Protein AF-A0A962L606-F1 (afdb_monomer_lite)

Sequence (146 aa):
MALADWIAPDQDQTQVRDPIYIDYTLIAELLQYHPTLPAQGVCTFTLKADPANAFAQVVTSGKHWHPKWVELVEGLELRAVPDDFVGEILEDNRLQPVKFGPGEWQVKNWRVVRTQDAAGLDFLQDIITWTNGQREGLSTYGWFPY

Foldseek 3Di:
DAVVVVFDPPVWWWWFDDDKDWPPVCCVWCVLQPQDDDDDWGWTWGFDQPPVPQWTATDTDTDGGDVLSVVQRRPFGWHWDQDPPQGIKTWGPPFDCRFTGPLRKGWPIWIWGWDADPVRAIWIKIWTWIDSPPDIIIMMTTIHTD

Radius of gyration: 14.83 Å; chains: 1; bounding box: 40×36×37 Å

Structure (mmCIF, N/CA/C/O backbone):
data_AF-A0A962L606-F1
#
_entry.id   AF-A0A962L606-F1
#
loop_
_atom_site.group_PDB
_atom_site.id
_atom_site.type_symbol
_atom_site.label_atom_id
_atom_site.label_alt_id
_atom_site.label_comp_id
_atom_site.label_asym_id
_atom_site.label_entity_id
_atom_site.label_seq_id
_atom_site.pdbx_PDB_ins_code
_atom_site.Cartn_x
_atom_site.Cartn_y
_atom_site.Cartn_z
_atom_site.occupancy
_atom_site.B_iso_or_equiv
_atom_site.auth_seq_id
_atom_site.auth_comp_id
_atom_site.auth_asym_id
_atom_site.auth_atom_id
_atom_site.pdbx_PDB_model_num
ATOM 1 N N . MET A 1 1 ? 15.720 -8.930 -7.704 1.00 58.88 1 MET A N 1
ATOM 2 C CA . MET A 1 1 ? 15.891 -7.645 -8.407 1.00 58.88 1 MET A CA 1
ATOM 3 C C . MET A 1 1 ? 16.357 -6.637 -7.351 1.00 58.88 1 MET A C 1
ATOM 5 O O . MET A 1 1 ? 16.227 -6.909 -6.161 1.00 58.88 1 MET A O 1
ATOM 9 N N . ALA A 1 2 ? 17.137 -5.618 -7.714 1.00 63.84 2 ALA A N 1
ATOM 10 C CA . ALA A 1 2 ? 17.696 -4.709 -6.709 1.00 63.84 2 ALA A CA 1
ATOM 11 C C . ALA A 1 2 ? 16.629 -3.676 -6.325 1.00 63.84 2 ALA A C 1
ATOM 13 O O . ALA A 1 2 ? 15.867 -3.242 -7.178 1.00 63.84 2 ALA A O 1
ATOM 14 N N . LEU A 1 3 ? 16.596 -3.210 -5.070 1.00 67.19 3 LEU A N 1
ATOM 15 C CA . LEU A 1 3 ? 15.691 -2.123 -4.648 1.00 67.19 3 LEU A CA 1
ATOM 16 C C . LEU A 1 3 ? 15.808 -0.879 -5.555 1.00 67.19 3 LEU A C 1
ATOM 18 O O . LEU A 1 3 ? 14.829 -0.178 -5.785 1.00 67.19 3 LEU A O 1
ATOM 22 N N . ALA A 1 4 ? 17.001 -0.640 -6.109 1.00 66.00 4 ALA A N 1
ATOM 23 C CA . ALA A 1 4 ? 17.256 0.415 -7.085 1.00 66.00 4 ALA A CA 1
ATOM 24 C C . ALA A 1 4 ? 16.402 0.293 -8.362 1.00 66.00 4 ALA A C 1
ATOM 26 O O . ALA A 1 4 ? 16.066 1.312 -8.948 1.00 66.00 4 ALA A O 1
ATOM 27 N N . ASP A 1 5 ? 15.997 -0.916 -8.759 1.00 68.94 5 ASP A N 1
ATOM 28 C CA . ASP A 1 5 ? 15.163 -1.156 -9.944 1.00 68.94 5 ASP A CA 1
ATOM 29 C C . ASP A 1 5 ? 13.693 -0.743 -9.718 1.00 68.94 5 ASP A C 1
ATOM 31 O O . ASP A 1 5 ? 12.925 -0.606 -10.674 1.00 68.94 5 ASP A O 1
ATOM 35 N N . TRP A 1 6 ? 13.291 -0.537 -8.457 1.00 68.00 6 TRP A N 1
ATOM 36 C CA . TRP A 1 6 ? 11.963 -0.063 -8.046 1.00 68.00 6 TRP A CA 1
ATOM 37 C C . TRP A 1 6 ? 11.884 1.451 -7.873 1.00 68.00 6 TRP A C 1
ATOM 39 O O . TRP A 1 6 ? 10.789 2.013 -7.847 1.00 68.00 6 TRP A O 1
ATOM 49 N N . ILE A 1 7 ? 13.033 2.102 -7.719 1.00 66.00 7 ILE A N 1
ATOM 50 C CA . ILE A 1 7 ? 13.134 3.527 -7.445 1.00 66.00 7 ILE A CA 1
ATOM 51 C C . ILE A 1 7 ? 13.392 4.232 -8.767 1.00 66.00 7 ILE A C 1
ATOM 53 O O . ILE A 1 7 ? 14.439 4.046 -9.385 1.00 66.00 7 ILE A O 1
ATOM 57 N N . ALA A 1 8 ? 12.434 5.049 -9.197 1.00 59.84 8 ALA A N 1
ATOM 58 C CA . ALA A 1 8 ? 12.669 5.928 -10.327 1.00 59.84 8 ALA A CA 1
ATOM 59 C C . ALA A 1 8 ? 13.822 6.899 -9.976 1.00 59.84 8 ALA A C 1
ATOM 61 O O . ALA A 1 8 ? 13.936 7.303 -8.812 1.00 59.84 8 ALA A O 1
ATOM 62 N N . PRO A 1 9 ? 14.702 7.256 -10.929 1.00 56.53 9 PRO A N 1
ATOM 63 C CA . PRO A 1 9 ? 15.717 8.285 -10.717 1.00 56.53 9 PRO A CA 1
ATOM 64 C C . PRO A 1 9 ? 15.089 9.541 -10.092 1.00 56.53 9 PRO A C 1
ATOM 66 O O . PRO A 1 9 ? 13.947 9.860 -10.401 1.00 56.53 9 PRO A O 1
ATOM 69 N N . ASP A 1 10 ? 15.828 10.289 -9.259 1.00 49.88 10 ASP A N 1
ATOM 70 C CA . ASP A 1 10 ? 15.361 11.488 -8.512 1.00 49.88 10 ASP A CA 1
ATOM 71 C C . ASP A 1 10 ? 14.634 12.573 -9.359 1.00 49.88 10 ASP A C 1
ATOM 73 O O . ASP A 1 10 ? 14.137 13.562 -8.816 1.00 49.88 10 ASP A O 1
ATOM 77 N N . GLN A 1 11 ? 14.587 12.420 -10.685 1.00 45.09 11 GLN A N 1
ATOM 78 C CA . GLN A 1 11 ? 13.929 13.299 -11.649 1.00 45.09 11 GLN A CA 1
ATOM 79 C C . GLN A 1 11 ? 12.490 12.877 -12.016 1.00 45.09 11 GLN A C 1
ATOM 81 O O . GLN A 1 11 ? 11.760 13.713 -12.550 1.00 45.09 11 GLN A O 1
ATOM 86 N N . ASP A 1 12 ? 12.044 11.668 -11.655 1.00 48.06 12 ASP A N 1
ATOM 87 C CA . ASP A 1 12 ? 10.759 11.102 -12.090 1.00 48.06 12 ASP A CA 1
ATOM 88 C C . ASP A 1 12 ? 9.755 11.058 -10.923 1.00 48.06 12 ASP A C 1
ATOM 90 O O . ASP A 1 12 ? 9.686 10.129 -10.115 1.00 48.06 12 ASP A O 1
ATOM 94 N N . GLN A 1 13 ? 8.968 12.127 -10.791 1.00 51.50 13 GLN A N 1
ATOM 95 C CA . GLN A 1 13 ? 7.881 12.213 -9.813 1.00 51.50 13 GLN A CA 1
ATOM 96 C C . GLN A 1 13 ? 6.758 11.240 -10.185 1.00 51.50 13 GLN A C 1
ATOM 98 O O . GLN A 1 13 ? 6.045 11.508 -11.141 1.00 51.50 13 GLN A O 1
ATOM 103 N N . THR A 1 14 ? 6.537 10.157 -9.431 1.00 54.50 14 THR A N 1
ATOM 104 C CA . THR A 1 14 ? 5.397 9.255 -9.695 1.00 54.50 14 THR A CA 1
ATOM 105 C C . THR A 1 14 ? 4.077 9.911 -9.281 1.00 54.50 14 THR A C 1
ATOM 107 O O . THR A 1 14 ? 3.981 10.458 -8.183 1.00 54.50 14 THR A O 1
ATOM 110 N N . GLN A 1 15 ? 3.050 9.882 -10.136 1.00 57.94 15 GLN A N 1
ATOM 111 C CA . GLN A 1 15 ? 1.730 10.454 -9.822 1.00 57.94 15 GLN A CA 1
ATOM 112 C C . GLN A 1 15 ? 0.686 9.352 -9.649 1.00 57.94 15 GLN A C 1
ATOM 114 O O . GLN A 1 15 ? 0.597 8.418 -10.450 1.00 57.94 15 GLN A O 1
ATOM 119 N N . VAL A 1 16 ? -0.161 9.508 -8.634 1.00 56.78 16 VAL A N 1
ATOM 120 C CA . VAL A 1 16 ? -1.360 8.682 -8.437 1.00 56.78 16 VAL A CA 1
ATOM 121 C C . VAL A 1 16 ? -2.372 9.030 -9.528 1.00 56.78 16 VAL A C 1
ATOM 123 O O . VAL A 1 16 ? -2.802 10.185 -9.599 1.00 56.78 16 VAL A O 1
ATOM 126 N N . ARG A 1 17 ? -2.736 8.071 -10.395 1.00 54.22 17 ARG A N 1
ATOM 127 C CA . ARG A 1 17 ? -3.557 8.391 -11.577 1.00 54.22 17 ARG A CA 1
ATOM 128 C C . ARG A 1 17 ? -4.869 7.635 -11.764 1.00 54.22 17 ARG A C 1
ATOM 130 O O . ARG A 1 17 ? -5.747 8.238 -12.360 1.00 54.22 17 ARG A O 1
ATOM 137 N N . ASP A 1 18 ? -5.069 6.417 -11.258 1.00 52.22 18 ASP A N 1
ATOM 138 C CA . ASP A 1 18 ? -6.320 5.676 -11.535 1.00 52.22 18 ASP A CA 1
ATOM 139 C C . ASP A 1 18 ? -6.524 4.449 -10.607 1.00 52.22 18 ASP A C 1
ATOM 141 O O . ASP A 1 18 ? -5.639 4.151 -9.803 1.00 52.22 18 ASP A O 1
ATOM 145 N N . PRO A 1 19 ? -7.710 3.799 -10.604 1.00 52.31 19 PRO A N 1
ATOM 146 C CA . PRO A 1 19 ? -8.698 3.885 -9.534 1.00 52.31 19 PRO A CA 1
ATOM 147 C C . PRO A 1 19 ? -8.342 3.131 -8.254 1.00 52.31 19 PRO A C 1
ATOM 149 O O . PRO A 1 19 ? -7.748 2.056 -8.233 1.00 52.31 19 PRO A O 1
ATOM 152 N N . ILE A 1 20 ? -8.843 3.708 -7.170 1.00 66.00 20 ILE A N 1
ATOM 153 C CA . ILE A 1 20 ? -8.838 3.148 -5.830 1.00 66.00 20 ILE A CA 1
ATOM 154 C C . ILE A 1 20 ? -9.890 2.042 -5.771 1.00 66.00 20 ILE A C 1
ATOM 156 O O . ILE A 1 20 ? -11.083 2.320 -5.913 1.00 66.00 20 ILE A O 1
ATOM 160 N N . TYR A 1 21 ? -9.477 0.802 -5.522 1.00 71.31 21 TYR A N 1
ATOM 161 C CA . TYR A 1 21 ? -10.410 -0.211 -5.033 1.00 71.31 21 TYR A CA 1
ATOM 162 C C . TYR A 1 21 ? -10.441 -0.112 -3.514 1.00 71.31 21 TYR A C 1
ATOM 164 O O . TYR A 1 21 ? -9.394 -0.146 -2.876 1.00 71.31 21 TYR A O 1
ATOM 172 N N . ILE A 1 22 ? -11.628 0.001 -2.929 1.00 69.94 22 ILE A N 1
ATOM 173 C CA . ILE A 1 22 ? -11.854 -0.203 -1.498 1.00 69.94 22 ILE A CA 1
ATOM 174 C C . ILE A 1 22 ? -12.964 -1.229 -1.406 1.00 69.94 22 ILE A C 1
ATOM 176 O O . ILE A 1 22 ? -14.032 -1.030 -1.992 1.00 69.94 22 ILE A O 1
ATOM 180 N N . ASP A 1 23 ? -12.718 -2.308 -0.671 1.00 75.62 23 ASP A N 1
ATOM 181 C CA . ASP A 1 23 ? -13.751 -3.290 -0.376 1.00 75.62 23 ASP A CA 1
ATOM 182 C C . ASP A 1 23 ? -15.001 -2.597 0.190 1.00 75.62 23 ASP A C 1
ATOM 184 O O . ASP A 1 23 ? -14.907 -1.717 1.048 1.00 75.62 23 ASP A O 1
ATOM 188 N N . TYR A 1 24 ? -16.186 -2.989 -0.280 1.00 76.00 24 TYR A N 1
ATOM 189 C CA . TYR A 1 24 ? -17.449 -2.349 0.094 1.00 76.00 24 TYR A CA 1
ATOM 190 C C . TYR A 1 24 ? -17.670 -2.286 1.614 1.00 76.00 24 TYR A C 1
ATOM 192 O O . TYR A 1 24 ? -18.303 -1.351 2.107 1.00 76.00 24 TYR A O 1
ATOM 200 N N . THR A 1 25 ? -17.127 -3.250 2.362 1.00 74.56 25 THR A N 1
ATOM 201 C CA . THR A 1 25 ? -17.200 -3.298 3.828 1.00 74.56 25 THR A CA 1
ATOM 202 C C . THR A 1 25 ? -16.406 -2.186 4.510 1.00 74.56 25 THR A C 1
ATOM 204 O O . THR A 1 25 ? -16.724 -1.821 5.640 1.00 74.56 25 THR A O 1
ATOM 207 N N . LEU A 1 26 ? -15.409 -1.631 3.822 1.00 75.88 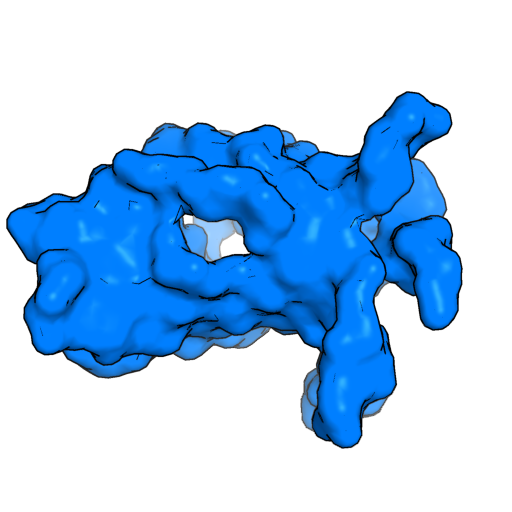26 LEU A N 1
ATOM 208 C CA . LEU A 1 26 ? -14.511 -0.592 4.311 1.00 75.88 26 LEU A CA 1
ATOM 209 C C . LEU A 1 26 ? -14.942 0.812 3.886 1.00 75.88 26 LEU A C 1
ATOM 211 O O . LEU A 1 26 ? -14.555 1.780 4.536 1.00 75.88 26 LEU A O 1
ATOM 215 N N . ILE A 1 27 ? -15.735 0.949 2.815 1.00 79.94 27 ILE A N 1
ATOM 216 C CA . ILE A 1 27 ? -16.055 2.249 2.197 1.00 79.94 27 ILE A CA 1
ATOM 217 C C . ILE A 1 27 ? -16.585 3.254 3.226 1.00 79.94 27 ILE A C 1
ATOM 219 O O . ILE A 1 27 ? -16.078 4.369 3.313 1.00 79.94 27 ILE A O 1
ATOM 223 N N . ALA A 1 28 ? -17.569 2.864 4.038 1.00 80.31 28 ALA A N 1
ATOM 224 C CA . ALA A 1 28 ? -18.196 3.774 5.000 1.00 80.31 28 ALA A CA 1
ATOM 225 C C . ALA A 1 28 ? -17.232 4.274 6.094 1.00 80.31 28 ALA A C 1
ATOM 227 O O . ALA A 1 28 ? -17.455 5.337 6.669 1.00 80.31 28 ALA A O 1
ATOM 228 N N . GLU A 1 29 ? -16.174 3.517 6.389 1.00 83.25 29 GLU A N 1
ATOM 229 C CA . GLU A 1 29 ? -15.277 3.776 7.518 1.00 83.25 29 GLU A CA 1
ATOM 230 C C . GLU A 1 29 ? -13.925 4.352 7.078 1.00 83.25 29 GLU A C 1
ATOM 232 O O . GLU A 1 29 ? -13.329 5.145 7.812 1.00 83.25 29 GLU A O 1
ATOM 237 N N . LEU A 1 30 ? -13.454 3.980 5.882 1.00 79.06 30 LEU A N 1
ATOM 238 C CA . LEU A 1 30 ? -12.107 4.274 5.407 1.00 79.06 30 LEU A CA 1
ATOM 239 C C . LEU A 1 30 ? -12.033 5.246 4.226 1.00 79.06 30 LEU A C 1
ATOM 241 O O . LEU A 1 30 ? -10.999 5.899 4.077 1.00 79.06 30 LEU A O 1
ATOM 245 N N . LEU A 1 31 ? -13.098 5.403 3.426 1.00 78.06 31 LEU A N 1
ATOM 246 C CA . LEU A 1 31 ? -13.064 6.205 2.190 1.00 78.06 31 LEU A CA 1
ATOM 247 C C . LEU A 1 31 ? -12.597 7.650 2.423 1.00 78.06 31 LEU A C 1
ATOM 249 O O . LEU A 1 31 ? -11.863 8.185 1.606 1.00 78.06 31 LEU A O 1
ATOM 253 N N . GLN A 1 32 ? -12.956 8.267 3.551 1.00 76.75 32 GLN A N 1
ATOM 254 C CA . GLN A 1 32 ? -12.546 9.644 3.876 1.00 76.75 32 GLN A CA 1
ATOM 255 C C . GLN A 1 32 ? -11.032 9.825 4.090 1.00 76.75 32 GLN A C 1
ATOM 257 O O . GLN A 1 32 ? -10.538 10.949 4.057 1.00 76.75 32 GLN A O 1
ATOM 262 N N . TYR A 1 33 ? -10.307 8.740 4.376 1.00 74.81 33 TYR A N 1
ATOM 263 C CA . TYR A 1 33 ? -8.849 8.753 4.526 1.00 74.81 33 TYR A CA 1
ATOM 264 C C . TYR A 1 33 ? -8.136 8.450 3.209 1.00 74.81 33 TYR A C 1
ATOM 266 O O . TYR A 1 33 ? -6.942 8.713 3.095 1.00 74.81 33 TYR A O 1
ATOM 274 N N . HIS A 1 34 ? -8.870 7.905 2.236 1.00 69.06 34 HIS A N 1
ATOM 275 C CA . HIS A 1 34 ? -8.386 7.653 0.889 1.00 69.06 34 HIS A CA 1
ATOM 276 C C . HIS A 1 34 ? -8.429 8.986 0.102 1.00 69.06 34 HIS A C 1
ATOM 278 O O . HIS A 1 34 ? -9.303 9.824 0.345 1.00 69.06 34 HIS A O 1
ATOM 284 N N . PRO A 1 35 ? -7.501 9.227 -0.838 1.00 58.94 35 PRO A N 1
ATOM 285 C CA . PRO A 1 35 ? -7.512 10.424 -1.664 1.00 58.94 35 PRO A CA 1
ATOM 286 C C . PRO A 1 35 ? -8.714 10.354 -2.615 1.00 58.94 35 PRO A C 1
ATOM 288 O O . PRO A 1 35 ? -8.859 9.418 -3.392 1.00 58.94 35 PRO A O 1
ATOM 291 N N . THR A 1 36 ? -9.611 11.331 -2.587 1.00 51.50 36 THR A N 1
ATOM 292 C CA . THR A 1 36 ? -10.744 11.359 -3.523 1.00 51.50 36 THR A CA 1
ATOM 293 C C . THR A 1 36 ? -10.317 11.971 -4.864 1.00 51.50 36 THR A C 1
ATOM 295 O O . THR A 1 36 ? -9.900 13.129 -4.898 1.00 51.50 36 THR A O 1
ATOM 298 N N . LEU A 1 37 ? -10.450 11.244 -5.980 1.00 49.19 37 LEU A N 1
ATOM 299 C CA . LEU A 1 37 ? -10.406 11.823 -7.337 1.00 49.19 37 LEU A CA 1
ATOM 300 C C . LEU A 1 37 ? -11.742 12.539 -7.662 1.00 49.19 37 LEU A C 1
ATOM 302 O O . LEU A 1 37 ? -12.781 12.053 -7.212 1.00 49.19 37 LEU A O 1
ATOM 306 N N . PRO A 1 38 ? -11.795 13.597 -8.509 1.00 49.38 38 PRO A N 1
ATOM 307 C CA . PRO A 1 38 ? -10.732 14.473 -9.005 1.00 49.38 38 PRO A CA 1
ATOM 308 C C . PRO A 1 38 ? -11.072 15.970 -8.797 1.00 49.38 38 PRO A C 1
ATOM 310 O O . PRO A 1 38 ? -11.943 16.526 -9.464 1.00 49.38 38 PRO A O 1
ATOM 313 N N . ALA A 1 39 ? -10.335 16.673 -7.938 1.00 39.94 39 ALA A N 1
ATOM 314 C CA . ALA A 1 39 ? -10.224 18.131 -8.013 1.00 39.94 39 ALA A CA 1
ATOM 315 C C . ALA A 1 39 ? -8.911 18.579 -7.361 1.00 39.94 39 ALA A C 1
ATOM 317 O O . ALA A 1 39 ? -8.820 18.711 -6.148 1.00 39.94 39 ALA A O 1
ATOM 318 N N . GLN A 1 40 ? -7.908 18.835 -8.203 1.00 42.41 40 GLN A N 1
ATOM 319 C CA . GLN A 1 40 ? -6.702 19.604 -7.872 1.00 42.41 40 GLN A CA 1
ATOM 320 C C . GLN A 1 40 ? -5.787 18.980 -6.810 1.00 42.41 40 GLN A C 1
ATOM 322 O O . GLN A 1 40 ? -5.620 19.501 -5.715 1.00 42.41 40 GLN A O 1
ATOM 327 N N . GLY A 1 41 ? -5.111 17.893 -7.163 1.00 45.97 41 GLY A N 1
ATOM 328 C CA . GLY A 1 41 ? -4.025 17.395 -6.330 1.00 45.97 41 GLY A CA 1
ATOM 329 C C . GLY A 1 41 ? -3.391 16.165 -6.932 1.00 45.97 41 GLY A C 1
ATOM 330 O O . GLY A 1 41 ? -3.847 15.054 -6.694 1.00 45.97 41 GLY A O 1
ATOM 331 N N . VAL A 1 42 ? -2.337 16.369 -7.713 1.00 46.81 42 VAL A N 1
ATOM 332 C CA . VAL A 1 42 ? -1.407 15.295 -8.037 1.00 46.81 42 VAL A CA 1
ATOM 333 C C . VAL A 1 42 ? -0.757 14.873 -6.725 1.00 46.81 42 VAL A C 1
ATOM 335 O O . VAL A 1 42 ? 0.011 15.634 -6.137 1.00 46.81 42 VAL A O 1
ATOM 338 N N . CYS A 1 43 ? -1.116 13.695 -6.232 1.00 52.22 43 CYS A N 1
ATOM 339 C CA . CYS A 1 43 ? -0.417 13.106 -5.106 1.00 52.22 43 CYS A CA 1
ATOM 340 C C . CYS A 1 43 ? 0.838 12.443 -5.653 1.00 52.22 43 CYS A C 1
ATOM 342 O O . CYS A 1 43 ? 0.740 11.568 -6.516 1.00 52.22 43 CYS A O 1
ATOM 344 N N . THR A 1 44 ? 1.994 12.903 -5.186 1.00 53.41 44 THR A N 1
ATOM 345 C CA . THR A 1 44 ? 3.278 12.355 -5.620 1.00 53.41 44 THR A CA 1
ATOM 346 C C . THR A 1 44 ? 3.865 11.532 -4.494 1.00 53.41 44 THR A C 1
ATOM 348 O O . THR A 1 44 ? 3.997 12.036 -3.373 1.00 53.41 44 THR A O 1
ATOM 351 N N . PHE A 1 45 ? 4.232 10.296 -4.811 1.00 61.91 45 PHE A N 1
ATOM 352 C CA . PHE A 1 45 ? 5.078 9.469 -3.969 1.00 61.91 45 PHE A CA 1
ATOM 353 C C . PHE A 1 45 ? 6.460 9.390 -4.608 1.00 61.91 45 PHE A C 1
ATOM 355 O O . PHE A 1 45 ? 6.598 9.212 -5.820 1.00 61.91 45 PHE A O 1
ATOM 362 N N . THR A 1 46 ? 7.501 9.531 -3.802 1.00 62.41 46 THR A N 1
ATOM 363 C CA . THR A 1 46 ? 8.860 9.213 -4.240 1.00 62.41 46 THR A CA 1
ATOM 364 C C . THR A 1 46 ? 9.388 8.122 -3.338 1.00 62.41 46 THR A C 1
ATOM 366 O O . THR A 1 46 ? 9.543 8.353 -2.140 1.00 62.41 46 THR A O 1
ATOM 369 N N . LEU A 1 47 ? 9.653 6.952 -3.921 1.00 67.06 47 LEU A N 1
ATOM 370 C CA . LEU A 1 47 ? 10.433 5.912 -3.270 1.00 67.06 47 LEU A CA 1
ATOM 371 C C . LEU A 1 47 ? 11.883 6.380 -3.238 1.00 67.06 47 LEU A C 1
ATOM 373 O O . LEU A 1 47 ? 12.489 6.567 -4.286 1.00 67.06 47 LEU A O 1
ATOM 377 N N . LYS A 1 48 ? 12.444 6.598 -2.052 1.00 66.12 48 LYS A N 1
ATOM 378 C CA . LYS A 1 48 ? 13.866 6.929 -1.899 1.00 66.12 48 LYS A CA 1
ATOM 379 C C . LYS A 1 48 ? 14.580 5.800 -1.191 1.00 66.12 48 LYS A C 1
ATOM 381 O O . LYS A 1 48 ? 14.164 5.417 -0.102 1.00 66.12 48 LYS A O 1
ATOM 386 N N . ALA A 1 49 ? 15.653 5.288 -1.791 1.00 65.62 49 ALA A N 1
ATOM 387 C CA . ALA A 1 49 ? 16.515 4.327 -1.118 1.00 65.62 49 ALA A CA 1
ATOM 388 C C . ALA A 1 49 ? 17.123 4.999 0.112 1.00 65.62 49 ALA A C 1
ATOM 390 O O . ALA A 1 49 ? 17.784 6.030 -0.014 1.00 65.62 49 ALA A O 1
ATOM 391 N N . ASP A 1 50 ? 16.940 4.398 1.283 1.00 64.50 50 ASP A N 1
ATOM 392 C CA . ASP A 1 50 ? 17.759 4.717 2.441 1.00 64.50 50 ASP A CA 1
ATOM 393 C C . ASP A 1 50 ? 19.171 4.144 2.189 1.00 64.50 50 ASP A C 1
ATOM 395 O O . ASP A 1 50 ? 19.331 2.917 2.103 1.00 64.50 50 ASP A O 1
ATOM 399 N N . PRO A 1 51 ? 20.206 4.999 2.060 1.00 57.72 51 PRO A N 1
ATOM 400 C CA . PRO A 1 51 ? 21.558 4.559 1.728 1.00 57.72 51 PRO A CA 1
ATOM 401 C C . PRO A 1 51 ? 22.224 3.733 2.840 1.00 57.72 51 PRO A C 1
ATOM 403 O O . PRO A 1 51 ? 23.246 3.098 2.587 1.00 57.72 51 PRO A O 1
ATOM 406 N N . ALA A 1 52 ? 21.669 3.722 4.055 1.00 61.66 52 ALA A N 1
ATOM 407 C CA . ALA A 1 52 ? 22.164 2.952 5.189 1.00 61.66 52 ALA A CA 1
ATOM 408 C C . ALA A 1 52 ? 21.376 1.653 5.436 1.00 61.66 52 ALA A C 1
ATOM 410 O O . ALA A 1 52 ? 21.943 0.709 5.983 1.00 61.66 52 ALA A O 1
ATOM 411 N N . ASN A 1 53 ? 20.096 1.578 5.047 1.00 59.09 53 ASN A N 1
ATOM 412 C CA . ASN A 1 53 ? 19.185 0.555 5.581 1.00 59.09 53 ASN A CA 1
ATOM 413 C C . ASN A 1 53 ? 18.466 -0.344 4.551 1.00 59.09 53 ASN A C 1
ATOM 415 O O . ASN A 1 53 ? 17.674 -1.208 4.953 1.00 59.09 53 ASN A O 1
ATOM 419 N N . ALA A 1 54 ? 18.759 -0.211 3.251 1.00 71.62 54 ALA A N 1
ATOM 420 C CA . ALA A 1 54 ? 18.231 -1.076 2.182 1.00 71.62 54 ALA A CA 1
ATOM 421 C C . ALA A 1 54 ? 16.690 -1.202 2.179 1.00 71.62 54 ALA A C 1
ATOM 423 O O . ALA A 1 54 ? 16.138 -2.289 1.989 1.00 71.62 54 ALA A O 1
ATOM 424 N N . PHE A 1 55 ? 15.997 -0.090 2.421 1.00 71.88 55 PHE A N 1
ATOM 425 C CA . PHE A 1 55 ? 14.550 0.039 2.249 1.00 71.88 55 PHE A CA 1
ATOM 426 C C . PHE A 1 55 ? 14.228 1.332 1.500 1.00 71.88 55 PHE A C 1
ATOM 428 O O . PHE A 1 55 ? 15.047 2.253 1.463 1.00 71.88 55 PHE A O 1
ATOM 435 N N . ALA A 1 56 ? 13.057 1.381 0.873 1.00 74.12 56 ALA A N 1
ATOM 436 C CA . ALA A 1 56 ? 12.532 2.578 0.245 1.00 74.12 56 ALA A CA 1
ATOM 437 C C . ALA A 1 56 ? 11.604 3.318 1.216 1.00 74.12 56 ALA A C 1
ATOM 439 O O . ALA A 1 56 ? 10.701 2.720 1.801 1.00 74.12 56 ALA A O 1
ATOM 440 N N . GLN A 1 57 ? 11.830 4.620 1.376 1.00 74.81 57 GLN A N 1
ATOM 441 C CA . GLN A 1 57 ? 10.917 5.527 2.069 1.00 74.81 57 GLN A CA 1
ATOM 442 C C . GLN A 1 57 ? 9.930 6.121 1.084 1.00 74.81 57 GLN A C 1
ATOM 444 O O . GLN A 1 57 ? 10.320 6.472 -0.029 1.00 74.81 57 GLN A O 1
ATOM 449 N N . VAL A 1 58 ? 8.687 6.298 1.519 1.00 72.81 58 VAL A N 1
ATOM 450 C CA . VAL A 1 58 ? 7.683 7.014 0.741 1.00 72.81 58 VAL A CA 1
ATOM 451 C C . VAL A 1 58 ? 7.678 8.478 1.166 1.00 72.81 58 VAL A C 1
ATOM 453 O O . VAL A 1 58 ? 7.273 8.819 2.273 1.00 72.81 58 VAL A O 1
ATOM 456 N N . VAL A 1 59 ? 8.116 9.365 0.276 1.00 68.38 59 VAL A N 1
ATOM 457 C CA . VAL A 1 59 ? 7.989 10.812 0.486 1.00 68.38 59 VAL A CA 1
ATOM 458 C C . VAL A 1 59 ? 6.706 11.288 -0.170 1.00 68.38 59 VAL A C 1
ATOM 460 O O . VAL A 1 59 ? 6.535 11.115 -1.378 1.00 68.38 59 VAL A O 1
ATOM 463 N N . THR A 1 60 ? 5.816 11.898 0.612 1.00 66.31 60 THR A N 1
ATOM 464 C CA . THR A 1 60 ? 4.579 12.479 0.087 1.00 66.31 60 THR A CA 1
ATOM 465 C C . THR A 1 60 ? 4.800 13.933 -0.324 1.00 66.31 60 THR A C 1
ATOM 467 O O . THR A 1 60 ? 5.479 14.701 0.359 1.00 66.31 60 THR A O 1
ATOM 470 N N . SER A 1 61 ? 4.224 14.351 -1.451 1.00 56.41 61 SER A N 1
ATOM 471 C CA . SER A 1 61 ? 4.058 15.778 -1.742 1.00 56.41 61 SER A CA 1
ATOM 472 C C . SER A 1 61 ? 2.654 16.076 -2.274 1.00 56.41 61 SER A C 1
ATOM 474 O O . SER A 1 61 ? 2.099 15.331 -3.083 1.00 56.41 61 SER A O 1
ATOM 476 N N . GLY A 1 62 ? 2.053 17.148 -1.744 1.00 56.00 62 GLY A N 1
ATOM 477 C CA . GLY A 1 62 ? 0.663 17.547 -1.999 1.00 56.00 62 GLY A CA 1
ATOM 478 C C . GLY A 1 62 ? -0.102 17.856 -0.704 1.00 56.00 62 GLY A C 1
ATOM 479 O O . GLY A 1 62 ? 0.078 17.191 0.309 1.00 56.00 62 GLY A O 1
ATOM 480 N N . LYS A 1 63 ? -0.952 18.892 -0.705 1.00 52.38 63 LYS A N 1
ATOM 481 C CA . LYS A 1 63 ? -1.598 19.447 0.508 1.00 52.38 63 LYS A CA 1
ATOM 482 C C . LYS A 1 63 ? -2.980 18.854 0.844 1.00 52.38 63 LYS A C 1
ATOM 484 O O . LYS A 1 63 ? -3.733 19.479 1.586 1.00 52.38 63 LYS A O 1
ATOM 489 N N . HIS A 1 64 ? -3.340 17.692 0.297 1.00 66.50 64 HIS A N 1
ATOM 490 C CA . HIS A 1 64 ? -4.737 17.218 0.309 1.00 66.50 64 HIS A CA 1
ATOM 491 C C . HIS A 1 64 ? -4.970 15.873 1.006 1.00 66.50 64 HIS A C 1
ATOM 493 O O . HIS A 1 64 ? -6.090 15.372 1.000 1.00 66.50 64 HIS A O 1
ATOM 499 N N . TRP A 1 65 ? -3.948 15.300 1.638 1.00 70.00 65 TRP A N 1
ATOM 500 C CA . TRP A 1 65 ? -4.092 14.052 2.381 1.00 70.00 65 TRP A CA 1
ATOM 501 C C . TRP A 1 65 ? -4.622 14.285 3.792 1.00 70.00 65 TRP A C 1
ATOM 503 O O . TRP A 1 65 ? -4.261 15.256 4.461 1.00 70.00 65 TRP A O 1
ATOM 513 N N . HIS A 1 66 ? -5.440 13.351 4.278 1.00 78.00 66 HIS A N 1
ATOM 514 C CA . HIS A 1 66 ? -5.780 13.322 5.693 1.00 78.00 66 HIS A CA 1
ATOM 515 C C . HIS A 1 66 ? -4.488 13.114 6.515 1.00 78.00 66 HIS A C 1
ATOM 517 O O . HIS A 1 66 ? -3.732 12.198 6.201 1.00 78.00 66 HIS A O 1
ATOM 523 N N . PRO A 1 67 ? -4.224 13.875 7.595 1.00 79.88 67 PRO A N 1
ATOM 524 C CA . PRO A 1 67 ? -2.952 13.799 8.326 1.00 79.88 67 PRO A CA 1
ATOM 525 C C . PRO A 1 67 ? -2.569 12.393 8.805 1.00 79.88 67 PRO A C 1
ATOM 527 O O . PRO A 1 67 ? -1.425 11.990 8.659 1.00 79.88 67 PRO A O 1
ATOM 530 N N . LYS A 1 68 ? -3.539 11.605 9.293 1.00 82.06 68 LYS A N 1
ATOM 531 C CA . LYS A 1 68 ? -3.308 10.192 9.662 1.00 82.06 68 LYS A CA 1
ATOM 532 C C . LYS A 1 68 ? -2.838 9.315 8.496 1.00 82.06 68 LYS A C 1
ATOM 534 O O . LYS A 1 68 ? -2.137 8.338 8.714 1.00 82.06 68 LYS A O 1
ATOM 539 N N . TRP A 1 69 ? -3.266 9.630 7.274 1.00 80.50 69 TRP A N 1
ATOM 540 C CA . TRP A 1 69 ? -2.800 8.923 6.086 1.00 80.50 69 TRP A CA 1
ATOM 541 C C . TRP A 1 69 ? -1.352 9.292 5.771 1.00 80.50 69 TRP A C 1
ATOM 543 O O . TRP A 1 69 ? -0.546 8.413 5.499 1.00 80.50 69 TRP A O 1
ATOM 55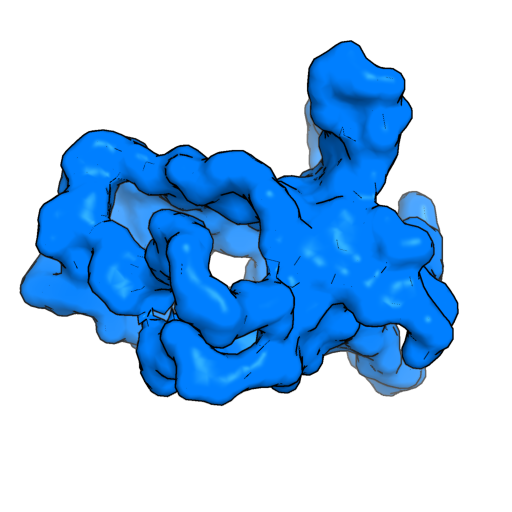3 N N . VAL A 1 70 ? -1.013 10.582 5.874 1.00 78.81 70 VAL A N 1
ATOM 554 C CA . VAL A 1 70 ? 0.368 11.061 5.712 1.00 78.81 70 VAL A CA 1
ATOM 555 C C . VAL A 1 70 ? 1.292 10.385 6.723 1.00 78.81 70 VAL A C 1
ATOM 557 O O . VAL A 1 70 ? 2.299 9.818 6.325 1.00 78.81 70 VAL A O 1
ATOM 560 N N . GLU A 1 71 ? 0.906 10.371 8.001 1.00 82.75 71 GLU A N 1
ATOM 561 C CA . GLU A 1 71 ? 1.654 9.705 9.076 1.00 82.75 71 GLU A CA 1
ATOM 562 C C . GLU A 1 71 ? 1.915 8.224 8.768 1.00 82.75 71 GLU A C 1
ATOM 564 O O . GLU A 1 71 ? 3.042 7.752 8.899 1.00 82.75 71 GLU A O 1
ATOM 569 N N . LEU A 1 72 ? 0.882 7.506 8.316 1.00 83.31 72 LEU A N 1
ATOM 570 C CA . LEU A 1 72 ? 0.995 6.102 7.940 1.00 83.31 72 LEU A CA 1
ATOM 571 C C . LEU A 1 72 ? 1.969 5.905 6.770 1.00 83.31 72 LEU A C 1
ATOM 573 O O . LEU A 1 72 ? 2.830 5.035 6.846 1.00 83.31 72 LEU A O 1
ATOM 577 N N . VAL A 1 73 ? 1.840 6.704 5.708 1.00 80.25 73 VAL A N 1
ATOM 578 C CA . VAL A 1 73 ? 2.627 6.540 4.479 1.00 80.25 73 VAL A CA 1
ATOM 579 C C . VAL A 1 73 ? 4.087 6.952 4.656 1.00 80.25 73 VAL A C 1
ATOM 581 O O . VAL A 1 73 ? 4.981 6.204 4.269 1.00 80.25 73 VAL A O 1
ATOM 584 N N . GLU A 1 74 ? 4.351 8.111 5.260 1.00 80.38 74 GLU A N 1
ATOM 585 C CA . GLU A 1 74 ? 5.724 8.595 5.504 1.00 80.38 74 GLU A CA 1
ATOM 586 C C . GLU A 1 74 ? 6.498 7.687 6.465 1.00 80.38 74 GLU A C 1
ATOM 588 O O . GLU A 1 74 ? 7.725 7.733 6.551 1.00 80.38 74 GLU A O 1
ATOM 593 N N . GLY A 1 75 ? 5.768 6.848 7.189 1.00 80.81 75 GLY A N 1
ATOM 594 C CA . GLY A 1 75 ? 6.288 5.882 8.121 1.00 80.81 75 GLY A CA 1
ATOM 595 C C . GLY A 1 75 ? 6.550 4.478 7.569 1.00 80.81 75 GLY A C 1
ATOM 596 O O . GLY A 1 75 ? 6.982 3.628 8.356 1.00 80.81 75 GLY A O 1
ATOM 597 N N . LEU A 1 76 ? 6.270 4.224 6.286 1.00 83.25 76 LEU A N 1
ATOM 598 C CA . LEU A 1 76 ? 6.487 2.924 5.643 1.00 83.25 76 LEU A CA 1
ATOM 599 C C . LEU A 1 76 ? 7.977 2.640 5.428 1.00 83.25 76 LEU A C 1
ATOM 601 O O . LEU A 1 76 ? 8.743 3.509 5.003 1.00 83.25 76 LEU A O 1
ATOM 605 N N . GLU A 1 77 ? 8.366 1.386 5.646 1.00 86.12 77 GLU A N 1
ATOM 606 C CA . GLU A 1 77 ? 9.703 0.872 5.345 1.00 86.12 77 GLU A CA 1
ATOM 607 C C . GLU A 1 77 ? 9.592 -0.267 4.329 1.00 86.12 77 GLU A C 1
ATOM 609 O O . GLU A 1 77 ? 9.564 -1.449 4.681 1.00 86.12 77 GLU A O 1
ATOM 614 N N . LEU A 1 78 ? 9.530 0.103 3.047 1.00 84.69 78 LEU A N 1
ATOM 615 C CA . LEU A 1 78 ? 9.285 -0.824 1.946 1.00 84.69 78 LEU A CA 1
ATOM 616 C C . LEU A 1 78 ? 10.560 -1.574 1.552 1.00 84.69 78 LEU A C 1
ATOM 618 O O . LEU A 1 78 ? 11.551 -0.973 1.126 1.00 84.69 78 LEU A O 1
ATOM 622 N N . ARG A 1 79 ? 10.542 -2.902 1.662 1.00 86.06 79 ARG A N 1
ATOM 623 C CA . ARG A 1 79 ? 11.678 -3.770 1.324 1.00 86.06 79 ARG A CA 1
ATOM 624 C C . ARG A 1 79 ? 11.333 -4.685 0.167 1.00 86.06 79 ARG A C 1
ATOM 626 O O . ARG A 1 79 ? 10.246 -5.247 0.135 1.00 86.06 79 ARG A O 1
ATOM 633 N N . ALA A 1 80 ? 12.287 -4.861 -0.744 1.00 84.94 80 ALA A N 1
ATOM 634 C CA . ALA A 1 80 ? 12.168 -5.851 -1.801 1.00 84.94 80 ALA A CA 1
ATOM 635 C C . ALA A 1 80 ? 12.168 -7.259 -1.189 1.00 84.94 80 ALA A C 1
ATOM 637 O O . ALA A 1 80 ? 13.119 -7.636 -0.497 1.00 84.94 80 ALA A O 1
ATOM 638 N N . VAL A 1 81 ? 11.105 -8.019 -1.436 1.00 88.25 81 VAL A N 1
ATOM 639 C CA . VAL A 1 81 ? 10.953 -9.406 -0.987 1.00 88.25 81 VAL A CA 1
ATOM 640 C C . VAL A 1 81 ? 10.472 -10.280 -2.149 1.00 88.25 81 VAL A C 1
ATOM 642 O O . VAL A 1 81 ? 9.714 -9.805 -3.000 1.00 88.25 81 VAL A O 1
ATOM 645 N N . PRO A 1 82 ? 10.918 -11.545 -2.231 1.00 87.25 82 PRO A N 1
ATOM 646 C CA . PRO A 1 82 ? 10.436 -12.464 -3.253 1.00 87.25 82 PRO A CA 1
ATOM 647 C C . PRO A 1 82 ? 8.956 -12.804 -3.030 1.00 87.25 82 PRO A C 1
ATOM 649 O O . PRO A 1 82 ? 8.516 -12.960 -1.892 1.00 87.25 82 PRO A O 1
ATOM 652 N N . ASP A 1 83 ? 8.208 -12.958 -4.120 1.00 88.00 83 ASP A N 1
ATOM 653 C CA . ASP A 1 83 ? 6.818 -13.415 -4.122 1.00 88.00 83 ASP A CA 1
ATOM 654 C C . ASP A 1 83 ? 6.626 -14.540 -5.143 1.00 88.00 83 ASP A C 1
ATOM 656 O O . ASP A 1 83 ? 7.097 -14.456 -6.279 1.00 88.00 83 ASP A O 1
ATOM 660 N N . ASP A 1 84 ? 5.904 -15.585 -4.746 1.00 81.81 84 ASP A N 1
ATOM 661 C CA . ASP A 1 84 ? 5.755 -16.813 -5.535 1.00 81.81 84 ASP A CA 1
ATOM 662 C C . ASP A 1 84 ? 4.975 -16.622 -6.848 1.00 81.81 84 ASP A C 1
ATOM 664 O O . ASP A 1 84 ? 5.072 -17.460 -7.748 1.00 81.81 84 ASP A O 1
ATOM 668 N N . PHE A 1 85 ? 4.199 -15.541 -6.980 1.00 79.06 85 PHE A N 1
ATOM 669 C CA . PHE A 1 85 ? 3.322 -15.308 -8.129 1.00 79.06 85 PHE A CA 1
ATOM 670 C C . PHE A 1 85 ? 3.845 -14.224 -9.061 1.00 79.06 85 PHE A C 1
ATOM 672 O O . PHE A 1 85 ? 3.761 -14.372 -10.280 1.00 79.06 85 PHE A O 1
ATOM 679 N N . VAL A 1 86 ? 4.366 -13.134 -8.496 1.00 78.12 86 VAL A N 1
ATOM 680 C CA . VAL A 1 86 ? 4.819 -11.965 -9.271 1.00 78.12 86 VAL A CA 1
ATOM 681 C C . VAL A 1 86 ? 6.338 -11.770 -9.243 1.00 78.12 86 VAL A C 1
ATOM 683 O O . VAL A 1 86 ? 6.856 -10.819 -9.824 1.00 78.12 86 VAL A O 1
ATOM 686 N N . GLY A 1 87 ? 7.074 -12.691 -8.618 1.00 82.31 87 GLY A N 1
ATOM 687 C CA . GLY A 1 87 ? 8.533 -12.718 -8.581 1.00 82.31 87 GLY A CA 1
ATOM 688 C C . GLY A 1 87 ? 9.111 -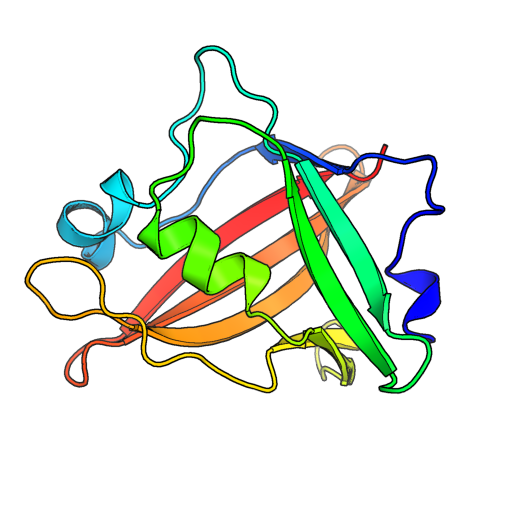11.884 -7.442 1.00 82.31 87 GLY A C 1
ATOM 689 O O . GLY A 1 87 ? 9.708 -12.435 -6.522 1.00 82.31 87 GLY A O 1
ATOM 690 N N . GLU A 1 88 ? 8.951 -10.565 -7.490 1.00 85.25 88 GLU A N 1
ATOM 691 C CA . GLU A 1 88 ? 9.410 -9.657 -6.433 1.00 85.25 88 GLU A CA 1
ATOM 692 C C . GLU A 1 88 ? 8.389 -8.542 -6.208 1.00 85.25 88 GLU A C 1
ATOM 694 O O . GLU A 1 88 ? 7.759 -8.058 -7.149 1.00 85.25 88 GLU A O 1
ATOM 699 N N . ILE A 1 89 ? 8.243 -8.135 -4.953 1.00 88.56 89 ILE A N 1
ATOM 700 C CA . ILE A 1 89 ? 7.359 -7.059 -4.500 1.00 88.56 89 ILE A CA 1
ATOM 701 C C . ILE A 1 89 ? 8.115 -6.163 -3.524 1.00 88.56 89 ILE A C 1
ATOM 703 O O . ILE A 1 89 ? 9.161 -6.555 -3.004 1.00 88.56 89 ILE A O 1
ATOM 707 N N . LEU A 1 90 ? 7.541 -5.010 -3.192 1.00 86.81 90 LEU A N 1
ATOM 708 C CA . LEU A 1 90 ? 7.896 -4.315 -1.959 1.00 86.81 90 LEU A CA 1
ATOM 709 C C . LEU A 1 90 ? 6.893 -4.664 -0.858 1.00 86.81 90 LEU A C 1
ATOM 711 O O . LEU A 1 90 ? 5.692 -4.689 -1.110 1.00 86.81 90 LEU A O 1
ATOM 715 N N . GLU A 1 91 ? 7.363 -4.898 0.360 1.00 89.06 91 GLU A N 1
ATOM 716 C CA . GLU A 1 91 ? 6.514 -5.117 1.536 1.00 89.06 91 GLU A CA 1
ATOM 717 C C . GLU A 1 91 ? 6.958 -4.202 2.684 1.00 89.06 91 GLU A C 1
ATOM 719 O O . GLU A 1 91 ? 8.159 -4.001 2.891 1.00 89.06 91 GLU A O 1
ATOM 724 N N . ASP A 1 92 ? 5.997 -3.615 3.402 1.00 88.81 92 ASP A N 1
ATOM 725 C CA . ASP A 1 92 ? 6.280 -2.826 4.603 1.00 88.81 92 ASP A CA 1
ATOM 726 C C . ASP A 1 92 ? 6.675 -3.735 5.770 1.00 88.81 92 ASP A C 1
ATOM 728 O O . ASP A 1 92 ? 5.904 -4.591 6.200 1.00 88.81 92 ASP A O 1
ATOM 732 N N . ASN A 1 93 ? 7.868 -3.513 6.322 1.00 81.88 93 ASN A N 1
ATOM 733 C CA . ASN A 1 93 ? 8.408 -4.334 7.408 1.00 81.88 93 ASN A CA 1
ATOM 734 C C . ASN A 1 93 ? 8.203 -3.722 8.808 1.00 81.88 93 ASN A C 1
ATOM 736 O O . ASN A 1 93 ? 8.683 -4.274 9.800 1.00 81.88 93 ASN A O 1
ATOM 740 N N . ARG A 1 94 ? 7.544 -2.561 8.912 1.00 80.19 94 ARG A N 1
ATOM 741 C CA . ARG A 1 94 ? 7.374 -1.856 10.191 1.00 80.19 94 ARG A CA 1
ATOM 742 C C . ARG A 1 94 ? 5.952 -1.903 10.736 1.00 80.19 94 ARG A C 1
ATOM 744 O O . ARG A 1 94 ? 5.820 -1.970 11.956 1.00 80.19 94 ARG A O 1
ATOM 751 N N . LEU A 1 95 ? 4.937 -1.861 9.868 1.00 73.94 95 LEU A N 1
ATOM 752 C CA . LEU A 1 95 ? 3.502 -1.871 10.178 1.00 73.94 95 LEU A CA 1
ATOM 753 C C . LEU A 1 95 ? 3.127 -0.994 11.378 1.00 73.94 95 LEU A C 1
ATOM 755 O O . LEU A 1 95 ? 3.124 -1.415 12.537 1.00 73.94 95 LEU A O 1
ATOM 759 N N . GLN A 1 96 ? 2.769 0.257 11.102 1.00 75.25 96 GLN A N 1
ATOM 760 C CA . GLN A 1 96 ? 2.422 1.201 12.161 1.00 75.25 96 GLN A CA 1
ATOM 761 C C . GLN A 1 96 ? 1.005 0.970 12.715 1.00 75.25 96 GLN A C 1
ATOM 763 O O . GLN A 1 96 ? 0.066 0.775 11.941 1.00 75.25 96 GLN A O 1
ATOM 768 N N . PRO A 1 97 ? 0.793 1.081 14.043 1.00 79.44 97 PRO A N 1
ATOM 769 C CA . PRO A 1 97 ? -0.511 0.873 14.676 1.00 79.44 97 PRO A CA 1
ATOM 770 C C . PRO A 1 97 ? -1.436 2.102 14.542 1.00 79.44 97 PRO A C 1
ATOM 772 O O . PRO A 1 97 ? -2.109 2.497 15.497 1.00 79.44 97 PRO A O 1
ATOM 775 N N . VAL A 1 98 ? -1.455 2.754 13.375 1.00 84.94 98 VAL A N 1
ATOM 776 C CA . VAL A 1 98 ? -2.318 3.914 13.121 1.00 84.94 98 VAL A CA 1
ATOM 777 C C . VAL A 1 98 ? -3.757 3.430 12.946 1.00 84.94 98 VAL A C 1
ATOM 779 O O . VAL A 1 98 ? -4.047 2.608 12.079 1.00 84.94 98 VAL A O 1
ATOM 782 N N . LYS A 1 99 ? -4.667 3.955 13.775 1.00 88.81 99 LYS A N 1
ATOM 783 C CA . LYS A 1 99 ? -6.092 3.594 13.766 1.00 88.81 99 LYS A CA 1
ATOM 784 C C . LYS A 1 99 ? -6.952 4.586 12.981 1.00 88.81 99 LYS A C 1
ATOM 786 O O . LYS A 1 99 ? -6.881 5.809 13.191 1.00 88.81 99 LYS A O 1
ATOM 791 N N . PHE A 1 100 ? -7.849 4.041 12.167 1.00 85.44 100 PHE A N 1
ATOM 792 C CA . PHE A 1 100 ? -8.738 4.749 11.253 1.00 85.44 100 PHE A CA 1
ATOM 793 C C . PHE A 1 100 ? -10.206 4.409 11.514 1.00 85.44 100 PHE A C 1
ATOM 795 O O . PHE A 1 100 ? -10.573 3.255 11.734 1.00 85.44 100 PHE A O 1
ATOM 802 N N . GLY A 1 101 ? -11.059 5.432 11.440 1.00 83.75 101 GLY A N 1
ATOM 803 C CA . GLY A 1 101 ? -12.506 5.276 11.535 1.00 83.75 101 GLY A CA 1
ATOM 804 C C . GLY A 1 101 ? -13.012 4.814 12.912 1.00 83.75 101 GLY A C 1
ATOM 805 O O . GLY A 1 101 ? -12.232 4.581 13.838 1.00 83.75 101 GLY A O 1
ATOM 806 N N . PRO A 1 102 ? -14.341 4.707 13.068 1.00 81.19 102 PRO A N 1
ATOM 807 C CA . PRO A 1 102 ? -14.976 4.270 14.311 1.00 81.19 102 PRO A CA 1
ATOM 808 C C . PRO A 1 102 ? -14.728 2.787 14.621 1.00 81.19 102 PRO A C 1
ATOM 810 O O . PRO A 1 102 ? -14.730 2.410 15.788 1.00 81.19 102 PRO A O 1
ATOM 813 N N . GLY A 1 103 ? -14.490 1.957 13.601 1.00 81.44 103 GLY A N 1
ATOM 814 C CA . GLY A 1 103 ? -14.130 0.552 13.764 1.00 81.44 103 GLY A CA 1
ATOM 815 C C . GLY A 1 103 ? -12.676 0.302 14.160 1.00 81.44 103 GLY A C 1
ATOM 816 O O . GLY A 1 103 ? -12.300 -0.858 14.223 1.00 81.44 103 GLY A O 1
ATOM 817 N N . GLU A 1 104 ? -11.868 1.341 14.411 1.00 88.94 104 GLU A N 1
ATOM 818 C CA . GLU A 1 104 ? -10.447 1.220 14.777 1.00 88.94 104 GLU A CA 1
ATOM 819 C C . GLU A 1 104 ? -9.617 0.368 13.799 1.00 88.94 104 GLU A C 1
ATOM 821 O O . GLU A 1 104 ? -8.761 -0.423 14.195 1.00 88.94 104 GLU A O 1
ATOM 826 N N . TRP A 1 105 ? -9.864 0.539 12.503 1.00 90.06 105 TRP A N 1
ATOM 827 C CA . TRP A 1 105 ? -9.144 -0.169 11.452 1.00 90.06 105 TRP A CA 1
ATOM 828 C C . TRP A 1 105 ? -7.668 0.221 11.430 1.00 90.06 105 TRP A C 1
ATOM 830 O O . TRP A 1 105 ? -7.327 1.394 11.557 1.00 90.06 105 TRP A O 1
ATOM 840 N N . GLN A 1 106 ? -6.803 -0.754 11.199 1.00 91.62 106 GLN A N 1
ATOM 841 C CA . GLN A 1 106 ? -5.361 -0.578 11.058 1.00 91.62 106 GLN A CA 1
ATOM 842 C C . GLN A 1 106 ? -4.849 -1.362 9.851 1.00 91.62 106 GLN A C 1
ATOM 844 O O . GLN A 1 106 ? -5.490 -2.319 9.401 1.00 91.62 106 GLN A O 1
ATOM 849 N N . VAL A 1 107 ? -3.678 -0.982 9.348 1.00 89.94 107 VAL A N 1
ATOM 850 C CA . VAL A 1 107 ? -2.991 -1.757 8.314 1.00 89.94 107 VAL A CA 1
ATOM 851 C C . VAL A 1 107 ? -2.452 -3.043 8.935 1.00 89.94 107 VAL A C 1
ATOM 853 O O . VAL A 1 107 ? -1.724 -3.021 9.924 1.00 89.94 107 VAL A O 1
ATOM 856 N N . LYS A 1 108 ? -2.842 -4.175 8.356 1.00 91.25 108 LYS A N 1
ATOM 857 C CA . LYS A 1 108 ? -2.326 -5.509 8.675 1.00 91.25 108 LYS A CA 1
ATOM 858 C C . LYS A 1 108 ? -1.158 -5.884 7.769 1.00 91.25 108 LYS A C 1
ATOM 860 O O . LYS A 1 108 ? -0.220 -6.516 8.234 1.00 91.25 108 LYS A O 1
ATOM 865 N N . ASN A 1 109 ? -1.255 -5.550 6.484 1.00 91.00 109 ASN A N 1
ATOM 866 C CA . ASN A 1 109 ? -0.178 -5.739 5.519 1.00 91.00 109 ASN A CA 1
ATOM 867 C C . ASN A 1 109 ? -0.234 -4.636 4.458 1.00 91.00 109 ASN A C 1
ATOM 869 O O . ASN A 1 109 ? -1.330 -4.257 4.036 1.00 91.00 109 ASN A O 1
ATOM 873 N N . TRP A 1 110 ? 0.927 -4.169 4.010 1.00 89.62 110 TRP A N 1
ATOM 874 C CA . TRP A 1 110 ? 1.071 -3.249 2.889 1.00 89.62 110 TRP A CA 1
ATOM 875 C C . TRP A 1 110 ? 2.110 -3.802 1.924 1.00 89.62 110 TRP A C 1
ATOM 877 O O . TRP A 1 110 ? 3.284 -3.940 2.267 1.00 89.62 110 TRP A O 1
ATOM 887 N N . ARG A 1 111 ? 1.675 -4.084 0.698 1.00 89.69 111 ARG A N 1
ATOM 888 C CA . ARG A 1 111 ? 2.538 -4.555 -0.384 1.00 89.69 111 ARG A CA 1
ATOM 889 C C . A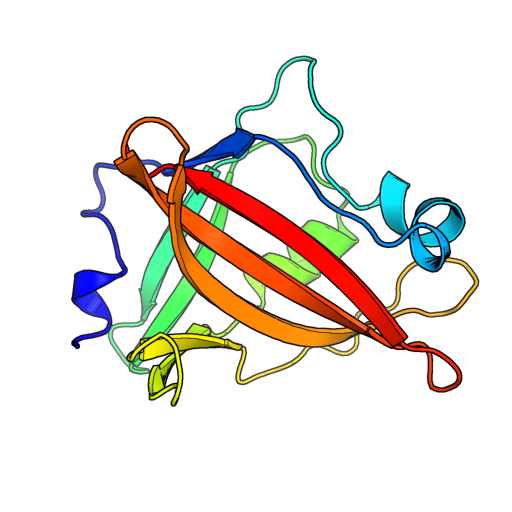RG A 1 111 ? 2.441 -3.629 -1.585 1.00 89.69 111 ARG A C 1
ATOM 891 O O . ARG A 1 111 ? 1.365 -3.119 -1.866 1.00 89.69 111 ARG A O 1
ATOM 898 N N . VAL A 1 112 ? 3.534 -3.468 -2.316 1.00 85.88 112 VAL A N 1
ATOM 899 C CA . VAL A 1 112 ? 3.583 -2.768 -3.601 1.00 85.88 112 VAL A CA 1
ATOM 900 C C . VAL A 1 112 ? 4.025 -3.759 -4.662 1.00 85.88 112 VAL A C 1
ATOM 902 O O . VAL A 1 112 ? 5.069 -4.398 -4.532 1.00 85.88 112 VAL A O 1
ATOM 905 N N . VAL A 1 113 ? 3.234 -3.894 -5.717 1.00 87.25 113 VAL A N 1
ATOM 906 C CA . VAL A 1 113 ? 3.535 -4.770 -6.854 1.00 87.25 113 VAL A CA 1
ATOM 907 C C . VAL A 1 113 ? 3.742 -3.938 -8.109 1.00 87.25 113 VAL A C 1
ATOM 909 O O . VAL A 1 113 ? 3.167 -2.862 -8.235 1.00 87.25 113 VAL A O 1
ATOM 912 N N . ARG A 1 114 ? 4.539 -4.423 -9.062 1.00 84.12 114 ARG A N 1
ATOM 913 C CA . ARG A 1 114 ? 4.570 -3.847 -10.411 1.00 84.12 114 ARG A CA 1
ATOM 914 C C . ARG A 1 114 ? 3.527 -4.553 -11.269 1.00 84.12 114 ARG A C 1
ATOM 916 O O . ARG A 1 114 ? 3.434 -5.777 -11.244 1.00 84.12 114 ARG A O 1
ATOM 923 N N . THR A 1 115 ? 2.739 -3.788 -12.002 1.00 82.06 115 THR A N 1
ATOM 924 C CA . THR A 1 115 ? 1.640 -4.283 -12.833 1.00 82.06 115 THR A CA 1
ATOM 925 C C . THR A 1 115 ? 1.543 -3.457 -14.115 1.00 82.06 115 THR A C 1
ATOM 927 O O . THR A 1 115 ? 2.252 -2.464 -14.265 1.00 82.06 115 THR A O 1
ATOM 930 N N . GLN A 1 116 ? 0.703 -3.889 -15.050 1.00 81.88 116 GLN A N 1
ATOM 931 C CA . GLN A 1 116 ? 0.480 -3.230 -16.333 1.00 81.88 116 GLN A CA 1
ATOM 932 C C . GLN A 1 116 ? -0.989 -2.861 -16.484 1.00 81.88 116 GLN A C 1
ATOM 934 O O . GLN A 1 116 ? -1.876 -3.642 -16.130 1.00 81.88 116 GLN A O 1
ATOM 939 N N . ASP A 1 117 ? -1.257 -1.662 -16.997 1.00 77.69 117 ASP A N 1
ATOM 940 C CA . ASP A 1 117 ? -2.620 -1.268 -17.342 1.00 77.69 117 ASP A CA 1
ATOM 941 C C . ASP A 1 117 ? -3.096 -1.975 -18.626 1.00 77.69 117 ASP A C 1
ATOM 943 O O . ASP A 1 117 ? -2.369 -2.737 -19.268 1.00 77.69 117 ASP A O 1
ATOM 947 N N . ALA A 1 118 ? -4.342 -1.721 -19.035 1.00 76.44 118 ALA A N 1
ATOM 948 C CA . ALA A 1 118 ? -4.896 -2.317 -20.253 1.00 76.44 118 ALA A CA 1
ATOM 949 C C . ALA A 1 118 ? -4.162 -1.890 -21.543 1.00 76.44 118 ALA A C 1
ATOM 951 O O . ALA A 1 118 ? -4.322 -2.541 -22.576 1.00 76.44 118 ALA A O 1
ATOM 952 N N . ALA A 1 119 ? -3.382 -0.806 -21.498 1.00 79.69 119 ALA A N 1
ATOM 953 C CA . ALA A 1 119 ? -2.548 -0.323 -22.593 1.00 79.69 119 ALA A CA 1
ATOM 954 C C . ALA A 1 119 ? -1.108 -0.874 -22.537 1.00 79.69 119 ALA A C 1
ATOM 956 O O . ALA A 1 119 ? -0.329 -0.612 -23.455 1.00 79.69 119 ALA A O 1
ATOM 957 N N . GLY A 1 120 ? -0.761 -1.660 -21.510 1.00 78.19 120 GLY A N 1
ATOM 958 C CA . GLY A 1 120 ? 0.570 -2.228 -21.308 1.00 78.19 120 GLY A CA 1
ATOM 959 C C . GLY A 1 120 ? 1.567 -1.267 -20.657 1.00 78.19 120 GLY A C 1
ATOM 960 O O . GLY A 1 120 ? 2.769 -1.517 -20.730 1.00 78.19 120 GLY A O 1
ATOM 961 N N . LEU A 1 121 ? 1.103 -0.167 -20.056 1.00 77.19 121 LEU A N 1
ATOM 962 C CA . LEU A 1 121 ? 1.959 0.755 -19.310 1.00 77.19 121 LEU A CA 1
ATOM 963 C C . LEU A 1 121 ? 2.228 0.203 -17.912 1.00 77.19 121 LEU A C 1
ATOM 965 O O . LEU A 1 121 ? 1.290 -0.108 -17.175 1.00 77.19 121 LEU A O 1
ATOM 969 N N . ASP A 1 122 ? 3.508 0.117 -17.553 1.00 78.19 122 ASP A N 1
ATOM 970 C CA . ASP A 1 122 ? 3.934 -0.296 -16.220 1.00 78.19 122 ASP A CA 1
ATOM 971 C C . ASP A 1 122 ? 3.514 0.743 -15.173 1.00 78.19 122 ASP A C 1
ATOM 973 O O . ASP A 1 122 ? 3.739 1.944 -15.332 1.00 78.19 122 ASP A O 1
ATOM 977 N N . PHE A 1 123 ? 2.952 0.269 -14.065 1.00 77.44 123 PHE A N 1
ATOM 978 C CA . PHE A 1 123 ? 2.635 1.072 -12.893 1.00 77.44 123 PHE A CA 1
ATOM 979 C C . PHE A 1 123 ? 2.862 0.263 -11.608 1.00 77.44 123 PHE A C 1
ATOM 981 O O . PHE A 1 123 ? 2.920 -0.969 -11.619 1.00 77.44 123 PHE A O 1
ATOM 988 N N . LEU A 1 124 ? 3.050 0.953 -10.488 1.00 80.31 124 LEU A N 1
ATOM 989 C CA . LEU A 1 124 ? 3.143 0.339 -9.167 1.00 80.31 124 LEU A CA 1
ATOM 990 C C . LEU A 1 124 ? 1.755 0.310 -8.533 1.00 80.31 124 LEU A C 1
ATOM 992 O O . LEU A 1 124 ? 1.034 1.297 -8.598 1.00 80.31 124 LEU A O 1
ATOM 996 N N . GLN A 1 125 ? 1.365 -0.797 -7.918 1.00 83.25 125 GLN A N 1
ATOM 997 C CA . GLN A 1 125 ? 0.080 -0.932 -7.249 1.00 83.25 125 GLN A CA 1
ATOM 998 C C . GLN A 1 125 ? 0.275 -1.278 -5.776 1.00 83.25 125 GLN A C 1
ATOM 1000 O O . GLN A 1 125 ? 0.816 -2.335 -5.455 1.00 83.25 125 GLN A O 1
ATOM 1005 N N . ASP A 1 126 ? -0.216 -0.418 -4.889 1.00 83.94 126 ASP A N 1
ATOM 1006 C CA . ASP A 1 126 ? -0.406 -0.757 -3.486 1.00 83.94 126 ASP A CA 1
ATOM 1007 C C . ASP A 1 126 ? -1.520 -1.775 -3.333 1.00 83.94 126 ASP A C 1
ATOM 1009 O O . ASP A 1 126 ? -2.592 -1.656 -3.932 1.00 83.94 126 ASP A O 1
ATOM 1013 N N . ILE A 1 127 ? -1.291 -2.713 -2.432 1.00 87.81 127 ILE A N 1
ATOM 1014 C CA . ILE A 1 127 ? -2.251 -3.680 -1.942 1.00 87.81 127 ILE A CA 1
ATOM 1015 C C . ILE A 1 127 ? -2.201 -3.597 -0.419 1.00 87.81 127 ILE A C 1
ATOM 1017 O O . ILE A 1 127 ? -1.234 -4.031 0.213 1.00 87.81 127 ILE A O 1
ATOM 1021 N N . ILE A 1 128 ? -3.249 -3.027 0.171 1.00 88.50 128 ILE A N 1
ATOM 1022 C CA . ILE A 1 128 ? -3.336 -2.758 1.604 1.00 88.50 128 ILE A CA 1
ATOM 1023 C C . ILE A 1 128 ? -4.409 -3.645 2.212 1.00 88.50 128 ILE A C 1
ATOM 1025 O O . ILE A 1 128 ? -5.597 -3.530 1.906 1.00 88.50 128 ILE A O 1
ATOM 1029 N N . THR A 1 129 ? -3.982 -4.527 3.106 1.00 91.38 129 THR A N 1
ATOM 1030 C CA . THR A 1 129 ? -4.888 -5.329 3.924 1.00 91.38 129 THR A CA 1
ATOM 1031 C C . THR A 1 129 ? -5.159 -4.591 5.222 1.00 91.38 129 THR A C 1
ATOM 1033 O O . THR A 1 129 ? -4.238 -4.289 5.978 1.00 91.38 129 THR A O 1
ATOM 1036 N N . TRP A 1 130 ? -6.430 -4.342 5.500 1.00 91.00 130 TRP A N 1
ATOM 1037 C CA . TRP A 1 130 ? -6.919 -3.705 6.714 1.00 91.00 130 TRP A CA 1
ATOM 1038 C C . TRP A 1 130 ? -7.465 -4.747 7.676 1.00 91.00 130 TRP A C 1
ATOM 1040 O O . TRP A 1 130 ? -8.037 -5.750 7.254 1.00 91.00 130 TRP A O 1
ATOM 1050 N N . THR A 1 131 ? -7.352 -4.488 8.973 1.00 91.94 131 THR A N 1
ATOM 1051 C CA . THR A 1 131 ? -8.024 -5.278 10.006 1.00 91.94 131 THR A CA 1
ATOM 1052 C C . THR A 1 131 ? -8.532 -4.393 11.131 1.00 91.94 131 THR A C 1
ATOM 1054 O O . THR A 1 131 ? -7.936 -3.363 11.432 1.00 91.94 131 THR A O 1
ATOM 1057 N N . ASN A 1 132 ? -9.610 -4.816 11.781 1.00 91.81 132 ASN A N 1
ATOM 1058 C CA . ASN A 1 132 ? -10.044 -4.278 13.070 1.00 91.81 132 ASN A CA 1
ATOM 1059 C C . ASN A 1 132 ? -10.078 -5.355 14.173 1.00 91.81 132 ASN A C 1
ATOM 1061 O O . ASN A 1 132 ? -10.786 -5.225 15.171 1.00 91.81 132 ASN A O 1
ATOM 1065 N N . GLY A 1 133 ? -9.379 -6.475 13.959 1.00 90.06 133 GLY A N 1
ATOM 1066 C CA . GLY A 1 133 ? -9.373 -7.636 14.854 1.00 90.06 133 GLY A CA 1
ATOM 1067 C C . GLY A 1 133 ? -10.594 -8.556 14.735 1.00 90.06 133 GLY A C 1
ATOM 1068 O O . GLY A 1 133 ? -10.536 -9.688 15.207 1.00 90.06 133 GLY A O 1
ATOM 1069 N N . GLN A 1 134 ? -11.680 -8.120 14.088 1.00 90.19 134 GLN A N 1
ATOM 1070 C CA . GLN A 1 134 ? -12.870 -8.947 13.830 1.00 90.19 134 GLN A CA 1
ATOM 1071 C C . GLN A 1 134 ? -13.044 -9.284 12.350 1.00 90.19 134 GLN A C 1
ATOM 1073 O O . GLN A 1 134 ? -13.553 -10.348 12.004 1.00 90.19 134 GLN A O 1
ATOM 1078 N N . ARG A 1 135 ? -12.680 -8.345 11.479 1.00 90.25 135 ARG A N 1
ATOM 1079 C CA . ARG A 1 135 ? -12.850 -8.415 10.032 1.00 90.25 135 ARG A CA 1
ATOM 1080 C C . ARG A 1 135 ? -11.579 -7.937 9.349 1.00 90.25 135 ARG A C 1
ATOM 1082 O O . ARG A 1 135 ? -10.781 -7.201 9.934 1.00 90.25 135 ARG A O 1
ATOM 1089 N N . GLU A 1 136 ? -11.427 -8.360 8.104 1.00 92.12 136 GLU A N 1
ATOM 1090 C CA . GLU A 1 136 ? -10.376 -7.902 7.208 1.00 92.12 136 GLU A CA 1
ATOM 1091 C C . GLU A 1 136 ? -11.007 -7.361 5.935 1.00 92.12 136 GLU A C 1
ATOM 1093 O O . GLU A 1 136 ? -12.094 -7.787 5.544 1.00 92.12 136 GLU A O 1
ATOM 1098 N N . GLY A 1 137 ? -10.329 -6.411 5.310 1.00 88.38 137 GLY A N 1
ATOM 1099 C CA . GLY A 1 137 ? -10.737 -5.867 4.025 1.00 88.38 137 GLY A CA 1
ATOM 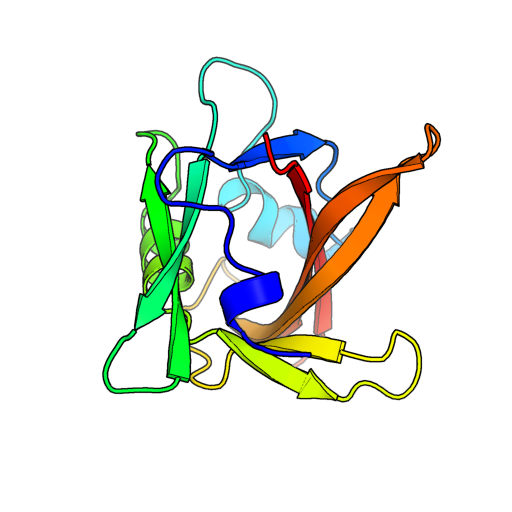1100 C C . GLY A 1 137 ? -9.526 -5.396 3.238 1.00 88.38 137 GLY A C 1
ATOM 1101 O O . GLY A 1 137 ? -8.433 -5.249 3.784 1.00 88.38 137 GLY A O 1
ATOM 1102 N N . LEU A 1 138 ? -9.723 -5.168 1.947 1.00 89.25 138 LEU A N 1
ATOM 1103 C CA . LEU A 1 138 ? -8.658 -4.826 1.014 1.00 89.25 138 LEU A CA 1
ATOM 1104 C C . LEU A 1 138 ? -8.892 -3.433 0.431 1.00 89.25 138 LEU A C 1
ATOM 1106 O O . LEU A 1 138 ? -10.021 -3.097 0.066 1.00 89.25 138 LEU A O 1
ATOM 1110 N N . SER A 1 139 ? -7.827 -2.653 0.274 1.00 85.56 139 SER A N 1
ATOM 1111 C CA . SER A 1 139 ? -7.817 -1.544 -0.676 1.00 85.56 139 SER A CA 1
ATOM 1112 C C . SER A 1 139 ? -6.581 -1.573 -1.570 1.00 85.56 139 SER A C 1
ATOM 1114 O O . SER A 1 139 ? -5.552 -2.134 -1.196 1.00 85.56 139 SER A O 1
ATOM 1116 N N . THR A 1 140 ? -6.694 -1.016 -2.777 1.00 83.12 140 THR A N 1
ATOM 1117 C CA . THR A 1 140 ? -5.581 -0.931 -3.732 1.00 83.12 140 THR A CA 1
ATOM 1118 C C . THR A 1 140 ? -5.458 0.453 -4.344 1.00 83.12 140 THR A C 1
ATOM 1120 O O . THR A 1 140 ? -6.477 1.104 -4.582 1.00 83.12 140 THR A O 1
ATOM 1123 N N . TYR A 1 141 ? -4.233 0.846 -4.692 1.00 78.38 141 TYR A N 1
ATOM 1124 C CA . TYR A 1 141 ? -3.922 2.143 -5.302 1.00 78.38 141 TYR A CA 1
ATOM 1125 C C . TYR A 1 141 ? -2.888 2.006 -6.409 1.00 78.38 141 TYR A C 1
ATOM 1127 O O . TYR A 1 141 ? -1.888 1.341 -6.194 1.00 78.38 141 TYR A O 1
ATOM 1135 N N . GLY A 1 142 ? -3.090 2.645 -7.563 1.00 75.19 142 GLY A N 1
ATOM 1136 C CA . GLY A 1 142 ? -2.101 2.674 -8.647 1.00 75.19 142 GLY A CA 1
ATOM 1137 C C . GLY A 1 142 ? -1.250 3.952 -8.664 1.00 75.19 142 GLY A C 1
ATOM 1138 O O . GLY A 1 142 ? -1.776 5.061 -8.532 1.00 75.19 142 GLY A O 1
ATOM 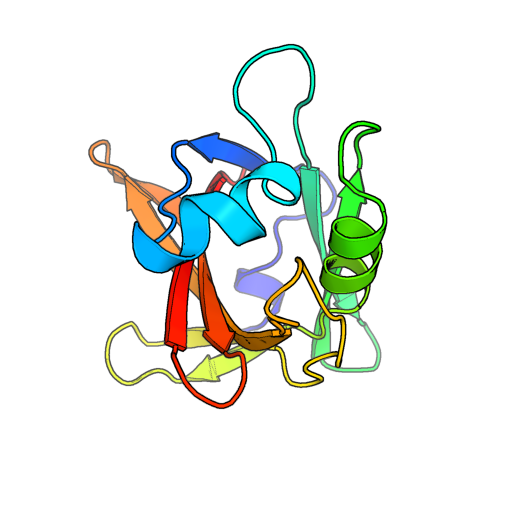1139 N N . TRP A 1 143 ? 0.056 3.807 -8.879 1.00 74.31 143 TRP A N 1
ATOM 1140 C CA . TRP A 1 143 ? 1.046 4.868 -9.065 1.00 74.31 143 TRP A CA 1
ATOM 1141 C C . TRP A 1 143 ? 1.723 4.693 -10.421 1.00 74.31 143 TRP A C 1
ATOM 1143 O O . TRP A 1 143 ? 2.325 3.653 -10.683 1.00 74.31 143 TRP A O 1
ATOM 1153 N N . PHE A 1 144 ? 1.684 5.711 -11.271 1.00 64.81 144 PHE A N 1
ATOM 1154 C CA . PHE A 1 144 ? 2.354 5.646 -12.566 1.00 64.81 144 PHE A CA 1
ATOM 1155 C C . PHE A 1 144 ? 3.753 6.274 -12.452 1.00 64.81 144 PHE A C 1
ATOM 1157 O O . PHE A 1 144 ? 3.844 7.436 -12.028 1.00 64.81 144 PHE A O 1
ATOM 1164 N N . PRO A 1 145 ? 4.835 5.539 -12.787 1.00 55.31 145 PRO A N 1
ATOM 1165 C CA . PRO A 1 145 ? 6.141 6.144 -13.016 1.00 55.31 145 PRO A CA 1
ATOM 1166 C C . PRO A 1 145 ? 6.043 7.108 -14.209 1.00 55.31 145 PRO A C 1
ATOM 1168 O O . PRO A 1 145 ? 5.297 6.842 -15.153 1.00 55.31 145 PRO A O 1
ATOM 1171 N N . TYR A 1 146 ? 6.722 8.252 -14.121 1.00 52.03 146 TYR A N 1
ATOM 1172 C CA . TYR A 1 146 ? 6.809 9.229 -15.215 1.00 52.03 146 TYR A CA 1
ATOM 1173 C C . TYR A 1 146 ? 8.001 8.906 -16.098 1.00 52.03 146 TYR A C 1
ATOM 1175 O O . TYR A 1 146 ? 9.014 8.454 -15.524 1.00 52.03 146 TYR A O 1
#

pLDDT: mean 74.14, std 13.39, range [39.94, 92.12]

Secondary structure (DSSP, 8-state):
--GGGTS--TT--EEE-SPPEE-HHHHHHHGGGSPPSSSS---EEEEEE-TTTS-EEEEEE-S-S-HHHHHHHHT--EEEEEETTTEEEEEESS-----BTTTTBEEEEEEEEEEE-TT--EEEEEEEEEE-SS-EEEEEEEEE--